Protein AF-A0A9E3P140-F1 (afdb_monomer)

Secondary structure (DSSP, 8-state):
-PPPPPPPPPTT-EETTTEEEEEEEEEETTEEEEEEE-TTS-EEEEEE----TT--HHHHHHHHHHHHHHHHHHH---TTSPPP-EEEE-TTT--EEEEEE---S--HHHHHHHHSS--HHHHHHHHHHHHHHHHHHHHHHHHHTT----------------

Mean predicted aligned error: 10.61 Å

Solvent-accessible surface area (backbone atoms only — not comparable to full-atom values): 9825 Å² total; per-residue (Å²): 132,85,76,80,76,75,87,78,78,62,67,67,45,61,49,62,84,48,29,37,29,44,59,76,76,48,73,58,98,72,29,39,30,25,34,25,32,39,87,85,72,46,72,28,28,35,41,34,40,86,48,58,83,88,57,57,73,71,47,55,54,50,46,57,51,49,54,52,47,49,60,54,36,70,73,45,84,50,98,56,45,81,52,58,75,50,70,52,56,22,82,91,53,66,24,43,37,39,31,29,72,53,80,83,85,79,54,72,67,58,47,40,71,74,62,69,68,71,58,66,88,59,42,52,60,54,51,52,41,48,50,53,25,52,50,53,53,50,55,50,54,60,53,50,76,76,61,84,72,92,83,80,89,80,79,82,79,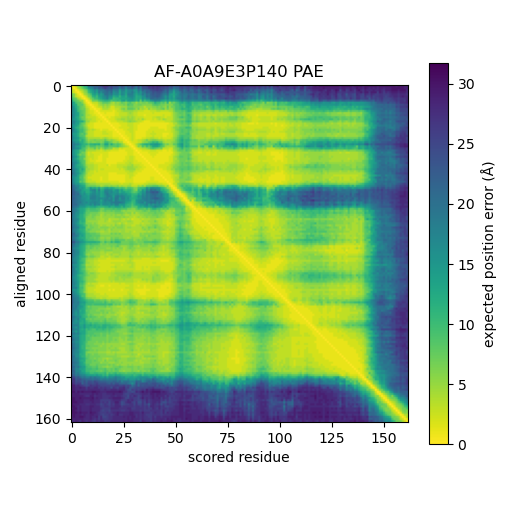86,82,78,89,134

Radius of gyration: 18.36 Å; Cα contacts (8 Å, |Δi|>4): 189; chains: 1; bounding box: 60×42×49 Å

Nearest PDB structures (foldseek):
  7ajs-assembly2_B  TM=7.269E-01  e=1.887E-05  Homo sapiens
  4y12-assembly1_A  TM=6.843E-01  e=2.541E-05  Mycobacterium tuberculosis H37Rv
  5u6c-assembly1_A  TM=7.087E-01  e=3.037E-05  Homo sapiens
  2pzi-assembly2_B  TM=6.888E-01  e=6.200E-05  Mycobacterium tuberculosis
  7q52-assembly1_AAA  TM=6.592E-01  e=4.606E-05  Mycobacterium tuberculosis H37Rv

Sequence (162 aa):
MARPSPPSIPPGTVLGGRYVLGAKLGAGGMGAVFEATNEQGQLVAVKTLLVGPGAPAAAAETRARFDREIDTCARLRHKNLLTLLDHGVDEATGAPYLVMPRMRGEDLAQLLARVKVLEPSVAVPLVLQACRGVAAGHAAASSIATSSPRTSFWKKKTGSSW

Structure (mmCIF, N/CA/C/O backbone):
data_AF-A0A9E3P140-F1
#
_entry.id   AF-A0A9E3P140-F1
#
loop_
_atom_site.group_PDB
_atom_site.id
_atom_site.type_symbol
_atom_site.label_atom_id
_atom_site.label_alt_id
_atom_site.label_comp_id
_atom_site.label_asym_id
_atom_site.label_entity_id
_atom_site.label_seq_id
_atom_site.pdbx_PDB_ins_code
_atom_site.Cartn_x
_atom_site.Cartn_y
_atom_site.Cartn_z
_atom_site.occupancy
_atom_site.B_iso_or_equiv
_atom_site.auth_seq_id
_atom_site.auth_comp_id
_atom_site.auth_asym_id
_atom_site.auth_atom_id
_atom_site.pdbx_PDB_model_num
ATOM 1 N N . MET A 1 1 ? 22.918 -9.702 16.136 1.00 42.59 1 MET A N 1
ATOM 2 C CA . MET A 1 1 ? 21.709 -9.210 16.836 1.00 42.59 1 MET A CA 1
ATOM 3 C C . MET A 1 1 ? 20.497 -9.489 15.959 1.00 42.59 1 MET A C 1
ATOM 5 O O . MET A 1 1 ? 20.513 -9.086 14.802 1.00 42.59 1 MET A O 1
ATOM 9 N N . ALA A 1 2 ? 19.501 -10.229 16.453 1.00 37.53 2 ALA A N 1
ATOM 10 C CA . ALA A 1 2 ? 18.273 -10.493 15.705 1.00 37.53 2 ALA A CA 1
ATOM 11 C C . ALA A 1 2 ? 17.474 -9.190 15.559 1.00 37.53 2 ALA A C 1
ATOM 13 O O . ALA A 1 2 ? 17.249 -8.487 16.544 1.00 37.53 2 ALA A O 1
ATOM 14 N N . ARG A 1 3 ? 17.079 -8.843 14.329 1.00 33.03 3 ARG A N 1
ATOM 15 C CA . ARG A 1 3 ? 16.199 -7.695 14.085 1.00 33.03 3 ARG A CA 1
ATOM 16 C C . ARG A 1 3 ? 14.854 -8.013 14.754 1.00 33.03 3 ARG A C 1
ATOM 18 O O . ARG A 1 3 ? 14.332 -9.091 14.466 1.00 33.03 3 ARG A O 1
ATOM 25 N N 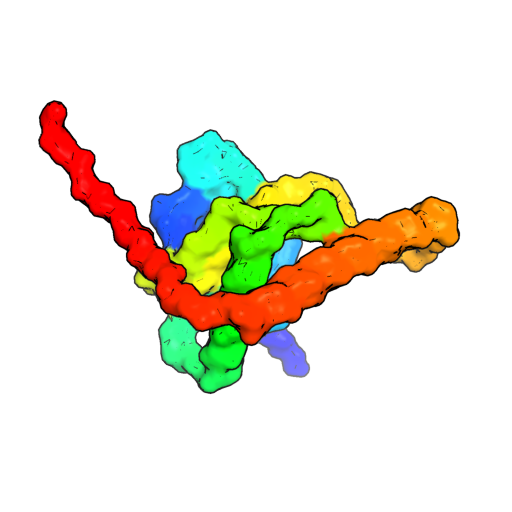. PRO A 1 4 ? 14.302 -7.151 15.628 1.00 37.78 4 PRO A N 1
ATOM 26 C CA . PRO A 1 4 ? 13.003 -7.416 16.232 1.00 37.78 4 PRO A CA 1
ATOM 27 C C . PRO A 1 4 ? 11.986 -7.677 15.119 1.00 37.78 4 PRO A C 1
ATOM 29 O O . PRO A 1 4 ? 11.928 -6.943 14.125 1.00 37.78 4 PRO A O 1
ATOM 32 N N . SER A 1 5 ? 11.239 -8.772 15.248 1.00 41.25 5 SER A N 1
ATOM 33 C CA . SER A 1 5 ? 10.119 -9.071 14.367 1.00 41.25 5 SER A CA 1
ATOM 34 C C . SER A 1 5 ? 9.136 -7.906 14.479 1.00 41.25 5 SER A C 1
ATOM 36 O O . SER A 1 5 ? 8.747 -7.550 15.593 1.00 41.25 5 SER A O 1
ATOM 38 N N . PRO A 1 6 ? 8.759 -7.257 13.363 1.00 49.03 6 PRO A N 1
ATOM 39 C CA . PRO A 1 6 ? 7.776 -6.192 13.432 1.00 49.03 6 PRO A CA 1
ATOM 40 C C . PRO A 1 6 ? 6.482 -6.767 14.022 1.00 49.03 6 PRO A C 1
ATOM 42 O O . PRO A 1 6 ? 6.152 -7.915 13.702 1.00 49.03 6 PRO A O 1
ATOM 45 N N . PRO A 1 7 ? 5.760 -6.002 14.856 1.00 53.78 7 PRO A N 1
ATOM 46 C CA . PRO A 1 7 ? 4.546 -6.485 15.493 1.00 53.78 7 PRO A CA 1
ATOM 47 C C . PRO A 1 7 ? 3.586 -7.081 14.457 1.00 53.78 7 PRO A C 1
ATOM 49 O O . PRO A 1 7 ? 3.341 -6.497 13.397 1.00 53.78 7 PRO A O 1
ATOM 52 N N . SER A 1 8 ? 3.095 -8.287 14.737 1.00 63.22 8 SER A N 1
ATOM 53 C CA . SER A 1 8 ? 2.116 -8.976 13.902 1.00 63.22 8 SER A CA 1
ATOM 54 C C . SER A 1 8 ? 0.717 -8.643 14.397 1.00 63.22 8 SER A C 1
ATOM 56 O O . SER A 1 8 ? 0.383 -8.961 15.538 1.00 63.22 8 SER A O 1
ATOM 58 N N . ILE A 1 9 ? -0.104 -8.034 13.545 1.00 71.94 9 ILE A N 1
ATOM 59 C CA . ILE A 1 9 ? -1.538 -7.920 13.812 1.00 71.94 9 ILE A CA 1
ATOM 60 C C . ILE A 1 9 ? -2.165 -9.292 13.509 1.00 71.94 9 ILE A C 1
ATOM 62 O O . ILE A 1 9 ? -1.902 -9.825 12.424 1.00 71.94 9 ILE A O 1
ATOM 66 N N . PRO A 1 10 ? -2.925 -9.898 14.439 1.00 77.94 10 PRO A N 1
ATOM 67 C CA . PRO A 1 10 ? -3.573 -11.180 14.197 1.00 77.94 10 PRO A CA 1
ATOM 68 C C . PRO A 1 10 ? -4.542 -11.122 13.002 1.00 77.94 10 PRO A C 1
ATOM 70 O O . PRO A 1 10 ? -5.282 -10.146 12.857 1.00 77.94 10 PRO A O 1
ATOM 73 N N . PRO A 1 11 ? -4.599 -12.166 12.156 1.00 80.19 11 PRO A N 1
ATOM 74 C CA . PRO A 1 11 ? -5.688 -12.310 11.196 1.00 80.19 11 PRO A CA 1
ATOM 75 C C . PRO A 1 11 ? -7.047 -12.294 11.909 1.00 80.19 11 PRO A C 1
ATOM 77 O O . PRO A 1 11 ? -7.189 -12.837 13.004 1.00 80.19 11 PRO A O 1
ATOM 80 N N . GLY A 1 12 ? -8.045 -11.672 11.289 1.00 83.94 12 GLY A N 1
ATOM 81 C CA . GLY A 1 12 ? -9.378 -11.474 11.858 1.00 83.94 12 GLY A CA 1
ATOM 82 C C . GLY A 1 12 ? -9.530 -10.196 12.690 1.00 83.94 12 GLY A C 1
ATOM 83 O O . GLY A 1 12 ? -10.653 -9.855 13.053 1.00 83.94 12 GLY A O 1
ATOM 84 N N . THR A 1 13 ? -8.449 -9.452 12.968 1.00 88.56 13 THR A N 1
ATOM 85 C CA . THR A 1 13 ? -8.557 -8.128 13.598 1.00 88.56 13 THR A CA 1
ATOM 86 C C . THR A 1 13 ? -9.391 -7.189 12.730 1.00 88.56 13 THR A C 1
ATOM 88 O O . THR A 1 13 ? -9.129 -7.036 11.537 1.00 88.56 13 THR A O 1
ATOM 91 N N . VAL A 1 14 ? -10.378 -6.533 13.339 1.00 91.00 14 VAL A N 1
ATOM 92 C CA . VAL A 1 14 ? -11.204 -5.522 12.674 1.00 91.00 14 VAL A CA 1
ATOM 93 C C . VAL A 1 14 ? -10.561 -4.156 12.871 1.00 91.00 14 VAL A C 1
ATOM 95 O O . VAL A 1 14 ? -10.561 -3.620 13.975 1.00 91.00 14 VAL A O 1
ATOM 98 N N . LEU A 1 15 ? -10.016 -3.591 11.800 1.00 90.50 15 LEU A N 1
ATOM 99 C CA . LEU A 1 15 ? -9.381 -2.281 11.813 1.00 90.50 15 LEU A CA 1
ATOM 100 C C . LEU A 1 15 ? -10.408 -1.179 11.551 1.00 90.50 15 LEU A C 1
ATOM 102 O O . LEU A 1 15 ? -11.164 -1.240 10.572 1.00 90.50 15 LEU A O 1
ATOM 106 N N . GLY A 1 16 ? -10.430 -0.163 12.420 1.00 87.94 16 GLY A N 1
ATOM 107 C CA . GLY A 1 16 ? -11.322 0.991 12.281 1.00 87.94 16 GLY A CA 1
ATOM 108 C C . GLY A 1 16 ? -12.805 0.617 12.192 1.00 87.94 16 GLY A C 1
ATOM 109 O O . GLY A 1 16 ? -13.559 1.300 11.500 1.00 87.94 16 GLY A O 1
ATOM 110 N N . GLY A 1 17 ? -13.189 -0.512 12.799 1.00 90.25 17 GLY A N 1
ATOM 111 C CA . GLY A 1 17 ? -14.555 -1.045 12.813 1.00 90.25 17 GLY A CA 1
ATOM 112 C C . GLY A 1 17 ? -15.094 -1.561 11.473 1.00 90.25 17 GLY A C 1
ATOM 113 O O . GLY A 1 17 ? -16.238 -1.996 11.436 1.00 90.25 17 GLY A O 1
ATOM 114 N N . ARG A 1 18 ? -14.314 -1.512 10.381 1.00 93.75 18 ARG A N 1
ATOM 115 C CA . ARG A 1 18 ? -14.829 -1.711 9.008 1.00 93.75 18 ARG A CA 1
ATOM 116 C C . ARG A 1 18 ? -14.032 -2.690 8.148 1.00 93.75 18 ARG A C 1
ATOM 118 O O . ARG A 1 18 ? -14.545 -3.172 7.142 1.00 93.75 18 ARG A O 1
ATOM 125 N N . TYR A 1 19 ? -12.779 -2.968 8.508 1.00 95.56 19 TYR A N 1
ATOM 126 C CA . TYR A 1 19 ? -11.873 -3.762 7.675 1.00 95.56 19 TYR A CA 1
ATOM 127 C C . TYR A 1 19 ? -11.364 -4.980 8.431 1.00 95.56 19 TYR A C 1
ATOM 129 O O . TYR A 1 19 ? -10.576 -4.849 9.364 1.00 95.56 19 TYR A O 1
ATOM 137 N N . VAL A 1 20 ? -11.780 -6.173 8.015 1.00 95.62 20 VAL A N 1
ATOM 138 C CA . VAL A 1 20 ? -11.292 -7.424 8.607 1.00 95.62 20 VAL A CA 1
ATOM 139 C C . VAL A 1 20 ? -9.936 -7.750 7.995 1.00 95.62 20 VAL A C 1
ATOM 141 O O . VAL A 1 20 ? -9.857 -8.077 6.810 1.00 95.62 20 VAL A O 1
ATOM 144 N N . LEU A 1 21 ? -8.868 -7.638 8.782 1.00 93.75 21 LEU A N 1
ATOM 145 C CA . LEU A 1 21 ? -7.506 -7.907 8.333 1.00 93.75 21 LEU A CA 1
ATOM 146 C C . LEU A 1 21 ? -7.282 -9.406 8.116 1.00 93.75 21 LEU A C 1
ATOM 148 O O . LEU A 1 21 ? -7.664 -10.241 8.932 1.00 93.75 21 LEU A O 1
ATOM 152 N N . GLY A 1 22 ? -6.633 -9.739 7.009 1.00 92.81 22 GLY A N 1
ATOM 153 C CA . GLY A 1 22 ? -6.219 -11.082 6.631 1.00 92.81 22 GLY A CA 1
ATOM 154 C C . GLY A 1 22 ? -4.700 -11.229 6.660 1.00 92.81 22 GLY A C 1
ATOM 155 O O . GLY A 1 22 ? -4.023 -10.813 7.602 1.00 92.81 22 GLY A O 1
ATOM 156 N N . ALA A 1 23 ? -4.151 -11.849 5.617 1.00 90.19 23 ALA A N 1
ATOM 157 C CA . ALA A 1 23 ? -2.722 -12.105 5.521 1.00 90.19 23 ALA A CA 1
ATOM 158 C C . ALA A 1 23 ? -1.906 -10.813 5.352 1.00 90.19 23 ALA A C 1
ATOM 160 O O . ALA A 1 23 ? -2.302 -9.868 4.666 1.00 90.19 23 ALA A O 1
ATOM 161 N N . LYS A 1 24 ? -0.703 -10.799 5.927 1.00 90.31 24 LYS A N 1
ATOM 162 C CA . LYS A 1 24 ? 0.279 -9.743 5.680 1.00 90.31 24 LYS A CA 1
ATOM 163 C C . LYS A 1 24 ? 0.820 -9.864 4.254 1.00 90.31 24 LYS A C 1
ATOM 165 O O . LYS A 1 24 ? 1.362 -10.902 3.889 1.00 90.31 24 LYS A O 1
ATOM 170 N N . LEU A 1 25 ? 0.722 -8.786 3.481 1.00 86.31 25 LEU A N 1
ATOM 171 C CA . LEU A 1 25 ? 1.236 -8.698 2.110 1.00 86.31 25 LEU A CA 1
ATOM 172 C C . LEU A 1 25 ? 2.686 -8.212 2.072 1.00 86.31 25 LEU A C 1
ATOM 174 O O . LEU A 1 25 ? 3.454 -8.616 1.207 1.00 86.31 25 LEU A O 1
ATOM 178 N N . GLY A 1 26 ? 3.075 -7.349 3.013 1.00 83.44 26 GLY A N 1
ATOM 179 C CA . GLY A 1 26 ? 4.426 -6.799 3.055 1.00 83.44 26 GLY A CA 1
ATOM 180 C C . GLY A 1 26 ? 4.696 -5.936 4.283 1.00 83.44 26 GLY A C 1
ATOM 181 O O . GLY A 1 26 ? 3.807 -5.646 5.084 1.00 83.44 26 GLY A O 1
ATOM 182 N N . ALA A 1 27 ? 5.950 -5.526 4.453 1.00 82.06 27 ALA A N 1
ATOM 183 C CA . ALA A 1 27 ? 6.348 -4.521 5.435 1.00 82.06 27 ALA A CA 1
ATOM 184 C C . ALA A 1 27 ? 7.525 -3.692 4.926 1.00 82.06 27 ALA A C 1
ATOM 186 O O . ALA A 1 27 ? 8.389 -4.197 4.214 1.00 82.06 27 ALA A O 1
ATOM 187 N N . GLY A 1 28 ? 7.562 -2.429 5.339 1.00 70.56 28 GLY A N 1
ATOM 188 C CA . GLY A 1 28 ? 8.635 -1.485 5.053 1.00 70.56 28 GLY A CA 1
ATOM 189 C C . GLY A 1 28 ? 8.892 -0.568 6.246 1.00 70.56 28 GLY A C 1
ATOM 190 O O . GLY A 1 28 ? 8.300 -0.736 7.309 1.00 70.56 28 GLY A O 1
ATOM 191 N N . GLY A 1 29 ? 9.769 0.423 6.068 1.00 64.75 29 GLY A N 1
ATOM 192 C CA . GLY A 1 29 ? 10.229 1.285 7.166 1.00 64.75 29 GLY A CA 1
ATOM 193 C C . GLY A 1 29 ? 9.125 2.063 7.893 1.00 64.75 29 GLY A C 1
ATOM 194 O O . GLY A 1 29 ? 9.257 2.309 9.083 1.00 64.75 29 GLY A O 1
ATOM 195 N N . MET A 1 30 ? 8.029 2.414 7.211 1.00 72.06 30 MET A N 1
ATOM 196 C CA . MET A 1 30 ? 6.917 3.149 7.828 1.00 72.06 30 MET A CA 1
ATOM 197 C C . MET A 1 30 ? 5.830 2.230 8.405 1.00 72.06 30 MET A C 1
ATOM 199 O O . MET A 1 30 ? 5.063 2.669 9.243 1.00 72.06 30 MET A O 1
ATOM 203 N N . GLY A 1 31 ? 5.737 0.955 8.021 1.00 80.00 31 GLY A N 1
ATOM 204 C CA . GLY A 1 31 ? 4.627 0.122 8.488 1.00 80.00 31 GLY A CA 1
ATOM 205 C C . GLY A 1 31 ? 4.469 -1.194 7.745 1.00 80.00 31 GLY A C 1
ATOM 206 O O . GLY A 1 31 ? 5.375 -1.653 7.046 1.00 80.00 31 GLY A O 1
ATOM 207 N N . ALA A 1 32 ? 3.298 -1.805 7.893 1.00 86.62 32 ALA A N 1
ATOM 208 C CA . ALA A 1 32 ? 2.961 -3.075 7.264 1.00 86.62 32 ALA A CA 1
ATOM 209 C C . ALA A 1 32 ? 1.710 -2.947 6.395 1.00 86.62 32 ALA A C 1
ATOM 211 O O . ALA A 1 32 ? 0.823 -2.147 6.685 1.00 86.62 32 ALA A O 1
ATOM 212 N N . VAL A 1 33 ? 1.669 -3.735 5.322 1.00 90.31 33 VAL A N 1
ATOM 213 C CA . VAL A 1 33 ? 0.522 -3.839 4.421 1.00 90.31 33 VAL A CA 1
ATOM 214 C C . VAL A 1 33 ? -0.120 -5.201 4.618 1.00 90.31 33 VAL A C 1
ATOM 216 O O . VAL A 1 33 ? 0.564 -6.225 4.565 1.00 90.31 33 VAL A O 1
ATOM 219 N N . PHE A 1 34 ? -1.427 -5.205 4.820 1.00 92.25 34 PHE A N 1
ATOM 220 C CA . PHE A 1 34 ? -2.247 -6.393 4.998 1.00 92.25 34 PHE A CA 1
ATOM 221 C C . PHE A 1 34 ? -3.298 -6.454 3.900 1.00 92.25 34 PHE A C 1
ATOM 223 O O . PHE A 1 34 ? -3.769 -5.427 3.412 1.00 92.25 34 PHE A O 1
ATOM 230 N N . GLU A 1 35 ? -3.667 -7.662 3.510 1.00 94.44 35 GLU A N 1
ATOM 231 C CA . GLU A 1 35 ? -4.932 -7.888 2.835 1.00 94.44 35 GLU A CA 1
ATOM 232 C C . GLU A 1 35 ? -6.049 -7.674 3.850 1.00 94.44 35 GLU A C 1
ATOM 234 O O . GLU A 1 35 ? -5.882 -7.986 5.029 1.00 94.44 35 GLU A O 1
ATOM 239 N N . ALA A 1 36 ? -7.176 -7.131 3.416 1.00 95.94 36 ALA A N 1
ATOM 240 C CA . ALA A 1 36 ? -8.347 -6.995 4.259 1.00 95.94 36 ALA A CA 1
ATOM 241 C C . ALA A 1 36 ? -9.622 -7.157 3.441 1.00 95.94 36 ALA A C 1
ATOM 243 O O . ALA A 1 36 ? -9.618 -6.989 2.222 1.00 95.94 36 ALA A O 1
ATOM 244 N N . THR A 1 37 ? -10.716 -7.446 4.133 1.00 96.88 37 THR A N 1
ATOM 245 C CA . THR A 1 37 ? -12.059 -7.482 3.554 1.00 96.88 37 THR A CA 1
ATOM 246 C C . THR A 1 37 ? -12.854 -6.295 4.084 1.00 96.88 37 THR A C 1
ATOM 248 O O . THR A 1 37 ? -12.891 -6.082 5.297 1.00 96.88 37 THR A O 1
ATOM 251 N N . ASN A 1 38 ? -13.441 -5.497 3.189 1.00 96.19 38 ASN A N 1
ATOM 252 C CA . ASN A 1 38 ? -14.336 -4.400 3.572 1.00 96.19 38 ASN A CA 1
ATOM 253 C C . ASN A 1 38 ? -15.752 -4.913 3.904 1.00 96.19 38 ASN A C 1
ATOM 255 O O . ASN A 1 38 ? -16.063 -6.089 3.716 1.00 96.19 38 ASN A O 1
ATOM 259 N N . GLU A 1 39 ? -16.630 -4.019 4.356 1.00 94.56 39 GLU A N 1
ATOM 260 C CA . GLU A 1 39 ? -18.019 -4.338 4.728 1.00 94.56 39 GLU A CA 1
ATOM 261 C C . GLU A 1 39 ? -18.843 -4.932 3.570 1.00 94.56 39 GLU A C 1
ATOM 263 O O . GLU A 1 39 ? -19.825 -5.634 3.794 1.00 94.56 39 GLU A O 1
ATOM 268 N N . GLN A 1 40 ? -18.437 -4.680 2.323 1.00 95.44 40 GLN A N 1
ATOM 269 C CA . GLN A 1 40 ? -19.067 -5.206 1.111 1.00 95.44 40 GLN A CA 1
ATOM 270 C C . GLN A 1 40 ? -18.501 -6.574 0.681 1.00 95.44 40 GLN A C 1
ATOM 272 O O . GLN A 1 40 ? -18.877 -7.084 -0.374 1.00 95.44 40 GLN A O 1
ATOM 277 N N . GLY A 1 41 ? -17.579 -7.165 1.447 1.00 94.69 41 GLY A N 1
ATOM 278 C CA . GLY A 1 41 ? -16.958 -8.453 1.121 1.00 94.69 41 GLY A CA 1
ATOM 279 C C . GLY A 1 41 ? -15.856 -8.379 0.055 1.00 94.69 41 GLY A C 1
ATOM 280 O O . GLY A 1 41 ? -15.449 -9.405 -0.485 1.00 94.69 41 GLY A O 1
ATOM 281 N N . GLN A 1 42 ? -15.367 -7.184 -0.282 1.00 95.75 42 GLN A N 1
ATOM 282 C CA . GLN A 1 42 ? -14.336 -6.987 -1.300 1.00 95.75 42 GLN A CA 1
ATOM 283 C C . GLN A 1 42 ? -12.936 -6.971 -0.682 1.00 95.75 42 GLN A C 1
ATOM 285 O O . GLN A 1 42 ? -12.711 -6.371 0.372 1.00 95.75 42 GLN A O 1
ATOM 290 N N . LEU A 1 43 ? -11.975 -7.575 -1.389 1.00 96.25 43 LEU A N 1
ATOM 291 C CA . LEU A 1 43 ? -10.568 -7.542 -0.998 1.00 96.25 43 LEU A CA 1
ATOM 292 C C . LEU A 1 43 ? -9.948 -6.171 -1.275 1.00 96.25 43 LEU A C 1
ATOM 294 O O . LEU A 1 43 ? -9.948 -5.676 -2.406 1.00 96.25 43 LEU A O 1
ATOM 298 N N . VAL A 1 44 ? -9.342 -5.606 -0.241 1.00 96.81 44 VAL A N 1
ATOM 299 C CA . VAL A 1 44 ? -8.568 -4.365 -0.269 1.00 96.81 44 VAL A CA 1
ATOM 300 C C . VAL A 1 44 ? -7.188 -4.603 0.343 1.00 96.81 44 VAL A C 1
ATOM 302 O O . VAL A 1 44 ? -6.945 -5.614 1.001 1.00 96.81 44 VAL A O 1
ATOM 305 N N . ALA A 1 45 ? -6.255 -3.688 0.101 1.00 95.12 45 ALA A N 1
ATOM 306 C CA . ALA A 1 45 ? -4.983 -3.658 0.807 1.00 95.12 45 ALA A CA 1
ATOM 307 C C . ALA A 1 45 ? -4.991 -2.499 1.807 1.00 95.12 45 ALA A C 1
ATOM 309 O O . ALA A 1 45 ? -5.432 -1.395 1.491 1.00 95.12 45 ALA A O 1
ATOM 310 N N . VAL A 1 46 ? -4.497 -2.748 3.014 1.00 93.81 46 VAL A N 1
ATOM 311 C CA . VAL A 1 46 ? -4.484 -1.783 4.113 1.00 93.81 46 VAL A CA 1
ATOM 312 C C . VAL A 1 46 ? -3.061 -1.616 4.606 1.00 93.81 46 VAL A C 1
ATOM 314 O O . VAL A 1 46 ? -2.446 -2.579 5.060 1.00 93.81 46 VAL A O 1
ATOM 317 N N . LYS A 1 47 ? -2.527 -0.396 4.526 1.00 91.06 47 LYS A N 1
ATOM 318 C CA . LYS A 1 47 ? -1.235 -0.045 5.125 1.00 91.06 47 LYS A CA 1
ATOM 319 C C . LYS A 1 47 ? -1.494 0.614 6.471 1.00 91.06 47 LYS A C 1
ATOM 321 O O . LYS A 1 47 ? -2.217 1.602 6.541 1.00 91.06 47 LYS A O 1
ATOM 326 N N . THR A 1 48 ? -0.894 0.073 7.521 1.00 87.50 48 THR A N 1
ATOM 327 C CA . THR A 1 48 ? -0.994 0.575 8.897 1.00 87.50 48 THR A CA 1
ATOM 328 C C . THR A 1 48 ? 0.393 0.995 9.368 1.00 87.50 48 THR A C 1
ATOM 330 O O . THR A 1 48 ? 1.389 0.318 9.078 1.00 87.50 48 THR A O 1
ATOM 333 N N . LEU A 1 49 ? 0.465 2.111 10.097 1.00 80.06 49 LEU A N 1
ATOM 334 C CA . LEU A 1 49 ? 1.652 2.404 10.894 1.00 80.06 49 LEU A CA 1
ATOM 335 C C . LEU A 1 49 ? 1.583 1.577 12.174 1.00 80.06 49 LEU A C 1
ATOM 337 O O . LEU A 1 49 ? 0.613 1.654 12.925 1.00 80.06 49 LEU A O 1
ATOM 341 N N . LEU A 1 50 ? 2.640 0.825 12.456 1.00 68.19 50 LEU A N 1
ATOM 342 C CA . LEU A 1 50 ? 2.786 0.110 13.720 1.00 68.19 50 LEU A CA 1
ATOM 343 C C . LEU A 1 50 ? 3.326 1.075 14.783 1.00 68.19 50 LEU A C 1
ATOM 345 O O . LEU A 1 50 ? 4.461 0.953 15.236 1.00 68.19 50 LEU A O 1
ATOM 349 N N . VAL A 1 51 ? 2.530 2.085 15.122 1.00 59.84 51 VAL A N 1
ATOM 350 C CA . VAL A 1 51 ? 2.846 3.067 16.160 1.00 59.84 51 VAL A CA 1
ATOM 351 C C . VAL A 1 51 ? 1.848 2.858 17.291 1.00 59.84 51 VAL A C 1
ATOM 353 O O . VAL A 1 51 ? 0.677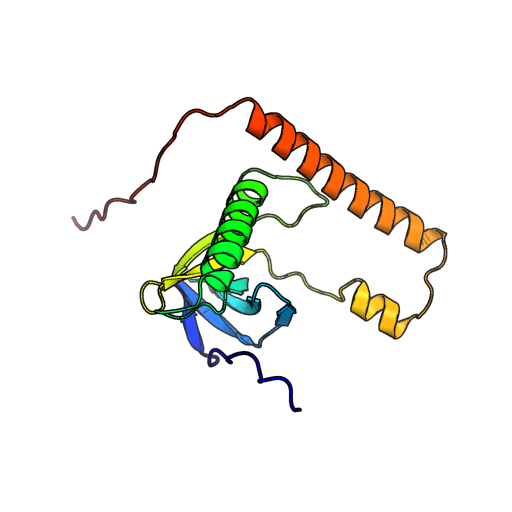 3.188 17.145 1.00 59.84 51 VAL A O 1
ATOM 356 N N . GLY A 1 52 ? 2.304 2.250 18.387 1.00 51.62 52 GLY A N 1
ATOM 357 C CA . GLY A 1 52 ? 1.497 2.080 19.595 1.00 51.62 52 GLY A CA 1
ATOM 358 C C . GLY A 1 52 ? 1.459 3.348 20.464 1.00 51.62 52 GLY A C 1
ATOM 359 O O . GLY A 1 52 ? 2.245 4.276 20.242 1.00 51.62 52 GLY A O 1
ATOM 360 N N . PRO A 1 53 ? 0.586 3.391 21.485 1.00 44.22 53 PRO A N 1
ATOM 361 C CA . PRO A 1 53 ? 0.583 4.462 22.479 1.00 44.22 53 PRO A CA 1
ATOM 362 C C . PRO A 1 53 ? 1.952 4.573 23.178 1.00 44.22 53 PRO A C 1
ATOM 364 O O . PRO A 1 53 ? 2.542 3.560 23.545 1.00 44.22 53 PRO A O 1
ATOM 367 N N . GLY A 1 54 ? 2.464 5.796 23.369 1.00 51.00 54 GLY A N 1
ATOM 368 C CA . GLY A 1 54 ? 3.755 6.042 24.039 1.00 51.00 54 GLY A CA 1
ATOM 369 C C . GLY A 1 54 ? 4.995 5.903 23.147 1.00 51.00 54 GLY A C 1
ATOM 370 O O . GLY A 1 54 ? 6.116 5.841 23.652 1.00 51.00 54 GLY A O 1
ATOM 371 N N . ALA A 1 55 ? 4.818 5.839 21.826 1.00 57.12 55 ALA A N 1
ATOM 372 C CA . ALA A 1 55 ? 5.938 5.688 20.910 1.00 57.12 55 ALA A CA 1
ATOM 373 C C . ALA A 1 55 ? 6.896 6.910 20.932 1.00 57.12 55 ALA A C 1
ATOM 375 O O . ALA A 1 55 ? 6.440 8.046 21.085 1.00 57.12 55 ALA A O 1
ATOM 376 N N . PRO A 1 56 ? 8.220 6.704 20.756 1.00 58.22 56 PRO A N 1
ATOM 377 C CA . PRO A 1 56 ? 9.232 7.767 20.808 1.00 58.22 56 PRO A CA 1
ATOM 378 C C . PRO A 1 56 ? 8.997 8.894 19.792 1.00 58.22 56 PRO A C 1
ATOM 380 O O . PRO A 1 56 ? 8.281 8.710 18.813 1.00 58.22 56 PRO A O 1
ATOM 383 N N . ALA A 1 57 ? 9.698 10.026 19.925 1.00 57.84 57 ALA A N 1
ATOM 384 C CA . ALA A 1 57 ? 9.623 11.148 18.972 1.00 57.84 57 ALA A CA 1
ATOM 385 C C . ALA A 1 57 ? 9.820 10.738 17.491 1.00 57.84 57 ALA A C 1
ATOM 387 O O . ALA A 1 57 ? 9.185 11.298 16.599 1.00 57.84 57 ALA A O 1
ATOM 388 N N . ALA A 1 58 ? 10.620 9.698 17.222 1.00 58.19 58 ALA A N 1
ATOM 389 C CA . ALA A 1 58 ? 10.784 9.112 15.886 1.00 58.19 58 ALA A CA 1
ATOM 390 C C . ALA A 1 58 ? 9.464 8.579 15.278 1.00 58.19 58 ALA A C 1
ATOM 392 O O . ALA A 1 58 ? 9.270 8.586 14.059 1.00 58.19 58 ALA A O 1
ATOM 393 N N . ALA A 1 59 ? 8.520 8.152 16.117 1.00 68.31 59 ALA A N 1
ATOM 394 C CA . ALA A 1 59 ? 7.191 7.734 15.698 1.00 68.31 59 ALA A CA 1
ATOM 395 C C . ALA A 1 59 ? 6.283 8.919 15.344 1.00 68.31 59 ALA A C 1
ATOM 397 O O . ALA A 1 59 ? 5.455 8.788 14.445 1.00 68.31 59 ALA A O 1
ATOM 398 N N . ALA A 1 60 ? 6.474 10.086 15.970 1.00 72.12 60 ALA A N 1
ATOM 399 C CA . ALA A 1 60 ? 5.761 11.309 15.602 1.00 72.12 60 ALA A CA 1
ATOM 400 C C . ALA A 1 60 ? 6.193 11.819 14.217 1.00 72.12 60 ALA A C 1
ATOM 402 O O . ALA A 1 60 ? 5.347 12.191 13.406 1.00 72.12 60 ALA A O 1
ATOM 403 N N . GLU A 1 61 ? 7.490 11.765 13.893 1.00 77.00 61 GLU A N 1
ATOM 404 C CA . GLU A 1 61 ? 7.962 12.099 12.542 1.00 77.00 61 GLU A CA 1
ATOM 405 C C . GLU A 1 61 ? 7.428 11.105 11.499 1.00 77.00 61 GLU A C 1
ATOM 407 O O . GLU A 1 61 ? 6.947 11.506 10.438 1.00 77.00 61 GLU A O 1
ATOM 412 N N . THR A 1 62 ? 7.461 9.807 11.816 1.00 75.56 62 THR A N 1
ATOM 413 C CA . THR A 1 62 ? 6.910 8.755 10.947 1.00 75.56 62 THR A CA 1
ATOM 414 C C . THR A 1 62 ? 5.414 8.962 10.708 1.00 75.56 62 THR A C 1
ATOM 416 O O . THR A 1 62 ? 4.955 8.877 9.569 1.00 75.56 62 THR A O 1
ATOM 419 N N . ARG A 1 63 ? 4.665 9.316 11.759 1.00 78.56 63 ARG A N 1
ATOM 420 C CA . ARG A 1 63 ? 3.251 9.682 11.672 1.00 78.56 63 ARG A CA 1
ATOM 421 C C . ARG A 1 63 ? 3.038 10.886 10.758 1.00 78.56 63 ARG A C 1
ATOM 423 O O . ARG A 1 63 ? 2.265 10.793 9.816 1.00 78.56 63 ARG A O 1
ATOM 430 N N . ALA A 1 64 ? 3.797 11.961 10.954 1.00 81.50 64 ALA A N 1
ATOM 431 C CA . ALA A 1 64 ? 3.692 13.164 10.133 1.00 81.50 64 ALA A CA 1
ATOM 432 C C . ALA A 1 64 ? 4.054 12.928 8.655 1.00 81.50 64 ALA A C 1
ATOM 434 O O . ALA A 1 64 ? 3.556 13.635 7.778 1.00 81.50 64 ALA A O 1
ATOM 435 N N . ARG A 1 65 ? 4.949 11.977 8.351 1.00 79.62 65 ARG A N 1
ATOM 436 C CA . ARG A 1 65 ? 5.241 11.559 6.968 1.00 79.62 65 ARG A CA 1
ATOM 437 C C . ARG A 1 65 ? 4.082 10.765 6.368 1.00 79.62 65 ARG A C 1
ATOM 439 O O . ARG A 1 65 ? 3.745 10.991 5.212 1.00 79.62 65 ARG A O 1
ATOM 446 N N . PHE A 1 66 ? 3.461 9.886 7.147 1.00 82.25 66 PHE A N 1
ATOM 447 C CA . PHE A 1 66 ? 2.311 9.100 6.705 1.00 82.25 66 PHE A CA 1
ATOM 448 C C . PHE A 1 66 ? 1.061 9.949 6.478 1.00 82.25 66 PHE A C 1
ATOM 450 O O . PHE A 1 66 ? 0.390 9.779 5.468 1.00 82.25 66 PHE A O 1
ATOM 457 N N . ASP A 1 67 ? 0.778 10.900 7.367 1.00 82.81 67 ASP A N 1
ATOM 458 C CA . ASP A 1 67 ? -0.352 11.817 7.199 1.00 82.81 67 ASP A CA 1
ATOM 459 C C . ASP A 1 67 ? -0.158 12.667 5.923 1.00 82.81 67 ASP A C 1
ATOM 461 O O . ASP A 1 67 ? -1.069 12.787 5.108 1.00 82.81 67 ASP A O 1
ATOM 465 N N . ARG A 1 68 ? 1.074 13.132 5.651 1.00 81.44 68 ARG A N 1
ATOM 466 C CA . ARG A 1 68 ? 1.427 13.784 4.372 1.00 81.44 68 ARG A CA 1
ATOM 467 C C . ARG A 1 68 ? 1.248 12.871 3.154 1.00 81.44 68 ARG A C 1
ATOM 469 O O . ARG A 1 68 ? 0.838 13.348 2.094 1.00 81.44 68 ARG A O 1
ATOM 476 N N . GLU A 1 69 ? 1.579 11.585 3.279 1.00 78.50 69 GLU A N 1
ATOM 477 C CA . GLU A 1 69 ? 1.359 10.580 2.229 1.00 78.50 69 GLU A CA 1
ATOM 478 C C . GLU A 1 69 ? -0.142 10.440 1.938 1.00 78.50 69 GLU A C 1
ATOM 480 O O . GLU A 1 69 ? -0.539 10.515 0.777 1.00 78.50 69 GLU A O 1
ATOM 485 N N . ILE A 1 70 ? -0.979 10.345 2.978 1.00 83.38 70 ILE A N 1
ATOM 486 C CA . ILE A 1 70 ? -2.442 10.313 2.849 1.00 83.38 70 ILE A CA 1
ATOM 487 C C . ILE A 1 70 ? -2.953 11.570 2.147 1.00 83.38 70 ILE A C 1
ATOM 489 O O . ILE A 1 70 ? -3.652 11.443 1.144 1.00 83.38 70 ILE A O 1
ATOM 493 N N . ASP A 1 71 ? -2.585 12.763 2.615 1.00 83.25 71 ASP A N 1
ATOM 494 C CA . ASP A 1 71 ? -3.074 14.030 2.056 1.00 83.25 71 ASP A CA 1
ATOM 495 C C . ASP A 1 71 ? -2.712 14.179 0.574 1.00 83.25 71 ASP A C 1
ATOM 497 O O . ASP A 1 71 ? -3.529 14.592 -0.256 1.00 83.25 71 ASP A O 1
ATOM 501 N N . THR A 1 72 ? -1.482 13.799 0.226 1.00 80.06 72 THR A N 1
ATOM 502 C CA . THR A 1 72 ? -0.992 13.843 -1.153 1.00 80.06 72 THR A CA 1
ATOM 503 C C . THR A 1 72 ? -1.737 12.826 -2.019 1.00 80.06 72 THR A C 1
ATOM 505 O O . THR A 1 72 ? -2.258 13.176 -3.079 1.00 80.06 72 THR A O 1
ATOM 508 N N . CYS A 1 73 ? -1.855 11.576 -1.564 1.00 80.50 73 CYS A N 1
ATOM 509 C CA . CYS A 1 73 ? -2.514 10.503 -2.307 1.00 80.50 73 CYS A CA 1
ATOM 510 C C . CYS A 1 73 ? -4.033 10.692 -2.430 1.00 80.50 73 CYS A C 1
ATOM 512 O O . CYS A 1 73 ? -4.597 10.356 -3.467 1.00 80.50 73 CYS A O 1
ATOM 514 N N . ALA A 1 74 ? -4.703 11.256 -1.423 1.00 83.12 74 ALA A N 1
ATOM 515 C CA . ALA A 1 74 ? -6.147 11.491 -1.436 1.00 83.12 74 ALA A CA 1
ATOM 516 C C . ALA A 1 74 ? -6.570 12.495 -2.522 1.00 83.12 74 ALA A C 1
ATOM 518 O O . ALA A 1 74 ? -7.677 12.416 -3.057 1.00 83.12 74 ALA A O 1
ATOM 519 N N . ARG A 1 75 ? -5.682 13.436 -2.865 1.00 79.25 75 ARG A N 1
ATOM 520 C CA . ARG A 1 75 ? -5.929 14.489 -3.864 1.00 79.25 75 ARG A CA 1
ATOM 521 C C . ARG A 1 75 ? -5.433 14.114 -5.262 1.00 79.25 75 ARG A C 1
ATOM 523 O O . ARG A 1 75 ? -5.739 14.813 -6.226 1.00 79.25 75 ARG A O 1
ATOM 530 N N . LEU A 1 76 ? -4.688 13.016 -5.388 1.00 81.44 76 LEU A N 1
ATOM 531 C CA . LEU A 1 76 ? -4.082 12.562 -6.634 1.00 81.44 76 LEU A CA 1
ATOM 532 C C . LEU A 1 76 ? -4.926 11.481 -7.307 1.00 81.44 76 LEU A C 1
ATOM 534 O O . LEU A 1 76 ? -5.140 10.396 -6.772 1.00 81.44 76 LEU A O 1
ATOM 538 N N . ARG A 1 77 ? -5.346 11.746 -8.546 1.00 83.19 77 ARG A N 1
ATOM 539 C CA . ARG A 1 77 ? -5.947 10.741 -9.431 1.00 83.19 77 ARG A CA 1
ATOM 540 C C . ARG A 1 77 ? -5.168 10.697 -10.733 1.00 83.19 77 ARG A C 1
ATOM 542 O O . ARG A 1 77 ? -5.244 11.616 -11.542 1.00 83.19 77 ARG A O 1
ATOM 549 N N . HIS A 1 78 ? -4.404 9.630 -10.931 1.00 87.25 78 HIS A N 1
ATOM 550 C CA . HIS A 1 78 ? -3.615 9.434 -12.140 1.00 87.25 78 HIS A CA 1
ATOM 551 C C . HIS A 1 78 ? -3.496 7.944 -12.460 1.00 87.25 78 HIS A C 1
ATOM 553 O O . HIS A 1 78 ? -3.282 7.135 -11.564 1.00 87.25 78 HIS A O 1
ATOM 559 N N . LYS A 1 79 ? -3.571 7.571 -13.743 1.00 89.94 79 LYS A N 1
ATOM 560 C CA . LYS A 1 79 ? -3.547 6.162 -14.187 1.00 89.94 79 LYS A CA 1
ATOM 561 C C . LYS A 1 79 ? -2.278 5.387 -13.805 1.00 8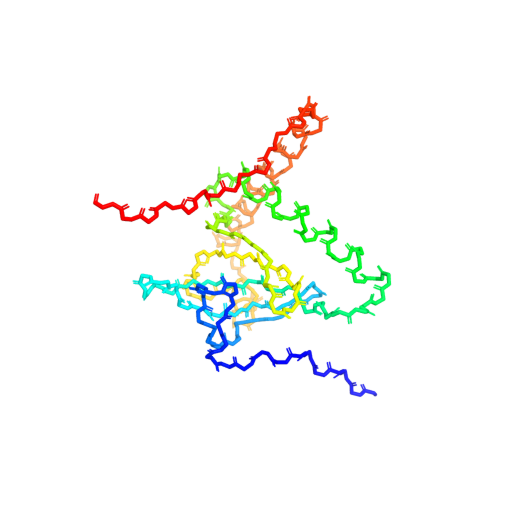9.94 79 LYS A C 1
ATOM 563 O O . LYS A 1 79 ? -2.281 4.165 -13.817 1.00 89.94 79 LYS A O 1
ATOM 568 N N . ASN A 1 80 ? -1.182 6.097 -13.526 1.00 89.12 80 ASN A N 1
ATOM 569 C CA . ASN A 1 80 ? 0.097 5.518 -13.103 1.00 89.12 80 ASN A CA 1
ATOM 570 C C . ASN A 1 80 ? 0.372 5.702 -11.601 1.00 89.12 80 ASN A C 1
ATOM 572 O O . ASN A 1 80 ? 1.513 5.563 -11.175 1.00 89.12 80 ASN A O 1
ATOM 576 N N . LEU A 1 81 ? -0.647 6.056 -10.814 1.00 87.50 81 LEU A N 1
ATOM 577 C CA . LEU A 1 81 ? -0.575 6.138 -9.360 1.00 87.50 81 LEU A CA 1
ATOM 578 C C . LEU A 1 81 ? -1.644 5.248 -8.740 1.00 87.50 81 LEU A C 1
ATOM 580 O O . LEU A 1 81 ? -2.756 5.121 -9.256 1.00 87.50 81 LEU A O 1
ATOM 584 N N . LEU A 1 82 ? -1.305 4.651 -7.602 1.00 87.12 82 LEU A N 1
ATOM 585 C CA . LEU A 1 82 ? -2.283 3.932 -6.808 1.00 87.12 82 LEU A CA 1
ATOM 586 C C . LEU A 1 82 ? -3.300 4.929 -6.249 1.00 87.12 82 LEU A C 1
ATOM 588 O O . LEU A 1 82 ? -2.931 5.948 -5.670 1.00 87.12 82 LEU A O 1
ATOM 592 N N . THR A 1 83 ? -4.581 4.635 -6.445 1.00 86.69 83 THR A N 1
ATOM 593 C CA . THR A 1 83 ? -5.661 5.476 -5.925 1.00 86.69 83 THR A CA 1
ATOM 594 C C . THR A 1 83 ? -5.951 5.092 -4.484 1.00 86.69 83 THR A C 1
ATOM 596 O O . THR A 1 83 ? -6.105 3.910 -4.183 1.00 86.69 83 THR A O 1
ATOM 599 N N . LEU A 1 84 ? -6.057 6.082 -3.603 1.00 90.06 84 LEU A N 1
ATOM 600 C CA . LEU A 1 84 ? -6.523 5.859 -2.242 1.00 90.06 84 LEU A CA 1
ATOM 601 C C . LEU A 1 84 ? -8.045 5.651 -2.239 1.00 90.06 84 LEU A C 1
ATOM 603 O O . LEU A 1 84 ? -8.775 6.434 -2.845 1.00 90.06 84 LEU A O 1
ATOM 607 N N . LEU A 1 85 ? -8.518 4.593 -1.578 1.00 91.88 85 LEU A N 1
ATOM 608 C CA . LEU A 1 85 ? -9.950 4.317 -1.413 1.00 91.88 85 LEU A CA 1
ATOM 609 C C . LEU A 1 85 ? -10.503 4.969 -0.149 1.00 91.88 85 LEU A C 1
ATOM 611 O O . LEU A 1 85 ? -11.589 5.540 -0.181 1.00 91.88 85 LEU A O 1
ATOM 615 N N . ASP A 1 86 ? -9.759 4.869 0.949 1.00 92.44 86 ASP A N 1
ATOM 616 C CA . ASP A 1 86 ? -10.162 5.358 2.265 1.00 92.44 86 ASP A CA 1
ATOM 617 C C . ASP A 1 86 ? -8.931 5.547 3.163 1.00 92.44 86 ASP A C 1
ATOM 619 O O . ASP A 1 86 ? -7.846 5.049 2.860 1.00 92.44 86 ASP A O 1
ATOM 623 N N . HIS A 1 87 ? -9.083 6.245 4.280 1.00 92.56 87 HIS A N 1
ATOM 624 C CA . HIS A 1 87 ? -8.088 6.321 5.346 1.00 92.56 87 HIS A CA 1
ATOM 625 C C . HIS A 1 87 ? -8.771 6.591 6.685 1.00 92.56 87 HIS A C 1
ATOM 627 O O . HIS A 1 87 ? -9.921 7.020 6.745 1.00 92.56 87 HIS A O 1
ATOM 633 N N . GLY A 1 88 ? -8.060 6.358 7.780 1.00 90.19 88 GLY A N 1
ATO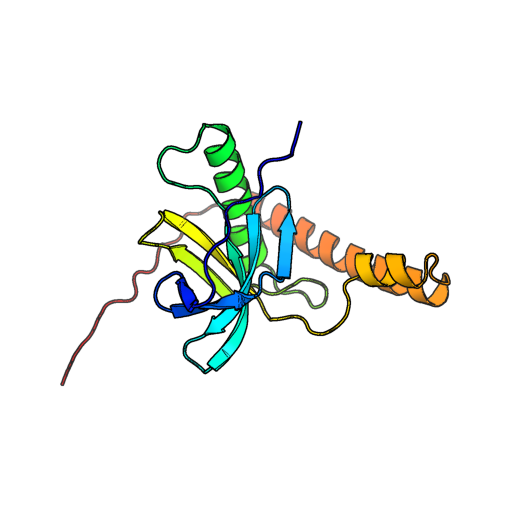M 634 C CA . GLY A 1 88 ? -8.594 6.638 9.099 1.00 90.19 88 GLY A CA 1
ATOM 635 C C . GLY A 1 88 ? -7.585 6.412 10.203 1.00 90.19 88 GLY A C 1
ATOM 636 O O . GLY A 1 88 ? -6.397 6.195 9.966 1.00 90.19 88 GLY A O 1
ATOM 637 N N . VAL A 1 89 ? -8.088 6.465 11.429 1.00 87.50 89 VAL A N 1
ATOM 638 C CA . VAL A 1 89 ? -7.351 6.117 12.638 1.00 87.50 89 VAL A CA 1
ATOM 639 C C . VAL A 1 89 ? -8.131 5.022 13.337 1.00 87.50 89 VAL A C 1
ATOM 641 O O . VAL A 1 89 ? -9.348 5.115 13.474 1.00 87.50 89 VAL A O 1
ATOM 644 N N . ASP A 1 90 ? -7.441 3.958 13.714 1.00 86.12 90 ASP A N 1
ATOM 645 C CA . ASP A 1 90 ? -8.025 2.890 14.502 1.00 86.12 90 ASP A CA 1
ATOM 646 C C . ASP A 1 90 ? -8.245 3.379 15.935 1.00 86.12 90 ASP A C 1
ATOM 648 O O . ASP A 1 90 ? -7.302 3.805 16.597 1.00 86.12 90 ASP A O 1
ATOM 652 N N . GLU A 1 91 ? -9.487 3.353 16.411 1.00 82.06 91 GLU A N 1
ATOM 653 C CA . GLU A 1 91 ? -9.837 3.915 17.721 1.00 82.06 91 GLU A CA 1
ATOM 654 C C . GLU A 1 91 ? -9.229 3.118 18.881 1.00 82.06 91 GLU A C 1
ATOM 656 O O . GLU A 1 91 ? -8.875 3.700 19.904 1.00 82.06 91 GLU A O 1
ATOM 661 N N . ALA A 1 92 ? -9.062 1.802 18.714 1.00 79.38 92 ALA A N 1
ATOM 662 C CA . ALA A 1 92 ? -8.516 0.933 19.751 1.00 79.38 92 ALA A CA 1
ATOM 663 C C . ALA A 1 92 ? -7.012 1.159 19.965 1.00 79.38 92 ALA A C 1
ATOM 665 O O . ALA A 1 92 ? -6.524 1.095 21.093 1.00 79.38 92 ALA A O 1
ATOM 666 N N . THR A 1 93 ? -6.268 1.418 18.888 1.00 77.44 93 THR A N 1
ATOM 667 C CA . THR A 1 93 ? -4.799 1.522 18.929 1.00 77.44 93 THR A CA 1
ATOM 668 C C . THR A 1 93 ? -4.261 2.938 18.717 1.00 77.44 93 THR A C 1
ATOM 670 O O . THR A 1 93 ? -3.094 3.197 19.007 1.00 77.44 93 THR A O 1
ATOM 673 N N . GLY A 1 94 ? -5.073 3.85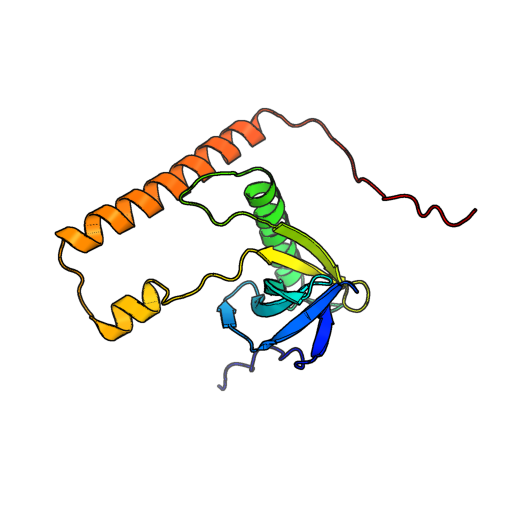9 18.194 1.00 79.44 94 GLY A N 1
ATOM 674 C CA . GLY A 1 94 ? -4.650 5.186 17.735 1.00 79.44 94 GLY A CA 1
ATOM 675 C C . GLY A 1 94 ? -3.810 5.164 16.448 1.00 79.44 94 GLY A C 1
ATOM 676 O O . GLY A 1 94 ? -3.324 6.212 15.995 1.00 79.44 94 GLY A O 1
ATOM 677 N N . ALA A 1 95 ? -3.622 3.985 15.845 1.00 81.38 95 ALA A N 1
ATOM 678 C CA . ALA A 1 95 ? -2.793 3.804 14.666 1.00 81.38 95 ALA A CA 1
ATOM 679 C C . ALA A 1 95 ? -3.523 4.307 13.410 1.00 81.38 95 ALA A C 1
ATOM 681 O O . ALA A 1 95 ? -4.667 3.922 13.160 1.00 81.38 95 ALA A O 1
ATOM 682 N N . PRO A 1 96 ? -2.890 5.150 12.580 1.00 87.19 96 PRO A N 1
ATOM 683 C CA . PRO A 1 96 ? -3.462 5.530 11.306 1.00 87.19 96 PRO A CA 1
ATOM 684 C C . PRO A 1 96 ? -3.356 4.372 10.318 1.00 87.19 96 PRO A C 1
ATOM 686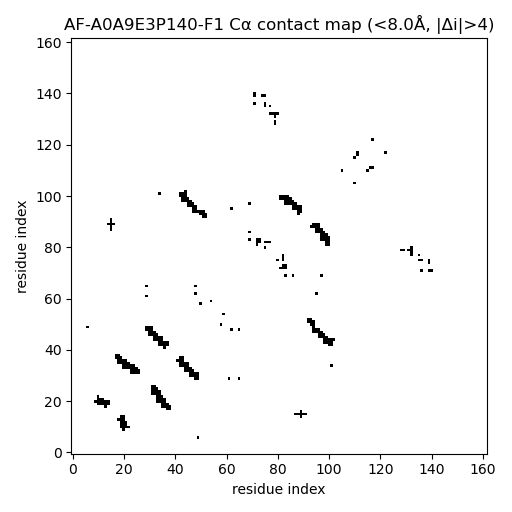 O O . PRO A 1 96 ? -2.417 3.563 10.342 1.00 87.19 96 PRO A O 1
ATOM 689 N N . TYR A 1 97 ? -4.298 4.349 9.394 1.00 89.94 97 TYR A N 1
ATOM 690 C CA . TYR A 1 97 ? -4.308 3.412 8.295 1.00 89.94 97 TYR A CA 1
ATOM 691 C C . TYR A 1 97 ? -4.791 4.080 7.017 1.00 89.94 97 TYR A C 1
ATOM 693 O O . TYR A 1 97 ? -5.537 5.059 7.036 1.00 89.94 97 TYR A O 1
ATOM 701 N N . LEU A 1 98 ? -4.365 3.516 5.895 1.00 92.06 98 LEU A N 1
ATOM 702 C CA . LEU A 1 98 ? -4.834 3.889 4.571 1.00 92.06 98 LEU A CA 1
ATOM 703 C C . LEU A 1 98 ? -5.249 2.631 3.813 1.00 92.06 98 LEU A C 1
ATOM 705 O O . LEU A 1 98 ? -4.661 1.561 4.000 1.00 92.06 98 LEU A O 1
ATOM 709 N N . VAL A 1 99 ? -6.269 2.764 2.975 1.00 94.00 99 VAL A N 1
ATOM 710 C CA . VAL A 1 99 ? -6.916 1.674 2.247 1.00 94.00 99 VAL A CA 1
ATOM 711 C C . VAL A 1 99 ? -6.781 1.931 0.758 1.00 94.00 99 VAL A C 1
ATOM 713 O O . VAL A 1 99 ? -7.067 3.020 0.263 1.00 94.00 99 VAL A O 1
ATOM 716 N N . MET A 1 100 ? -6.358 0.912 0.028 1.00 94.25 100 MET A N 1
ATOM 717 C CA . MET A 1 100 ? -6.073 0.982 -1.399 1.00 94.25 100 MET A CA 1
ATOM 718 C C . MET A 1 100 ? -6.582 -0.277 -2.110 1.00 94.25 100 MET A C 1
ATOM 720 O O . MET A 1 100 ? -6.810 -1.303 -1.457 1.00 94.25 100 MET A O 1
ATOM 724 N N . PRO A 1 101 ? -6.772 -0.235 -3.441 1.00 94.12 101 PRO A N 1
ATOM 725 C CA . PRO A 1 101 ? -7.173 -1.409 -4.192 1.00 94.12 101 PRO A CA 1
ATOM 726 C C . PRO A 1 101 ? -6.185 -2.548 -3.970 1.00 94.12 101 PRO A C 1
ATOM 728 O O . PRO A 1 101 ? -4.965 -2.353 -3.985 1.00 94.12 101 PRO A O 1
ATOM 731 N N . ARG A 1 102 ? -6.711 -3.761 -3.801 1.00 93.06 102 ARG A N 1
ATOM 732 C CA . ARG A 1 102 ? -5.876 -4.954 -3.774 1.00 93.06 102 ARG A CA 1
ATOM 733 C C . ARG A 1 102 ? -5.349 -5.227 -5.180 1.00 93.06 102 ARG A C 1
ATOM 735 O O . ARG A 1 102 ? -6.056 -5.767 -6.029 1.00 93.06 102 ARG A O 1
ATOM 742 N N . MET A 1 103 ? -4.091 -4.870 -5.417 1.00 88.56 103 MET A N 1
ATOM 743 C CA . MET A 1 103 ? -3.419 -5.163 -6.682 1.00 88.56 103 MET A CA 1
ATOM 744 C C . MET A 1 103 ? -3.218 -6.671 -6.818 1.00 88.56 103 MET A C 1
ATOM 746 O O . MET A 1 103 ? -2.747 -7.311 -5.882 1.00 88.56 103 MET A O 1
ATOM 750 N N . ARG A 1 104 ? -3.586 -7.241 -7.966 1.00 83.81 104 ARG A N 1
ATOM 751 C CA . ARG A 1 104 ? -3.323 -8.646 -8.305 1.00 83.81 104 ARG A CA 1
ATOM 752 C C . ARG A 1 104 ? -2.080 -8.727 -9.185 1.00 83.81 104 ARG A C 1
ATOM 754 O O . ARG A 1 104 ? -1.872 -7.851 -10.019 1.00 83.81 104 ARG A O 1
ATOM 761 N N . GLY A 1 105 ? -1.309 -9.797 -9.028 1.00 82.62 105 GLY A N 1
ATOM 762 C CA . GLY A 1 105 ? -0.086 -10.033 -9.792 1.00 82.62 105 GLY A CA 1
ATOM 763 C C . GLY A 1 105 ? 1.182 -9.865 -8.961 1.00 82.62 105 GLY A C 1
ATOM 764 O O . GLY A 1 105 ? 1.145 -9.909 -7.733 1.00 82.62 105 GLY A O 1
ATOM 765 N N . GLU A 1 106 ? 2.293 -9.725 -9.672 1.00 80.69 106 GLU A N 1
ATOM 766 C CA . GLU A 1 106 ? 3.655 -9.645 -9.149 1.00 80.69 106 GLU A CA 1
ATOM 767 C C . GLU A 1 106 ? 4.112 -8.177 -9.139 1.00 80.69 106 GLU A C 1
ATOM 769 O O . GLU A 1 106 ? 3.864 -7.449 -10.105 1.00 80.69 106 GLU A O 1
ATOM 774 N N . ASP A 1 107 ? 4.757 -7.721 -8.062 1.00 86.75 107 ASP A N 1
ATOM 775 C CA . ASP A 1 107 ? 5.395 -6.402 -8.057 1.00 86.75 107 ASP A CA 1
ATOM 776 C C . ASP A 1 107 ? 6.725 -6.410 -8.836 1.00 86.75 107 ASP A C 1
ATOM 778 O O . ASP A 1 107 ? 7.281 -7.457 -9.174 1.00 86.75 107 ASP A O 1
ATOM 782 N N . LEU A 1 108 ? 7.258 -5.226 -9.155 1.00 87.25 108 LEU A N 1
ATOM 783 C CA . LEU A 1 108 ? 8.484 -5.125 -9.954 1.00 87.25 108 LEU A CA 1
ATOM 784 C C . LEU A 1 108 ? 9.695 -5.778 -9.265 1.00 87.25 108 LEU A C 1
ATOM 786 O O . LEU A 1 108 ? 10.574 -6.294 -9.952 1.00 87.25 108 LEU A O 1
ATOM 790 N N . ALA A 1 109 ? 9.756 -5.772 -7.931 1.00 86.19 109 ALA A N 1
ATOM 791 C CA . ALA A 1 109 ? 10.864 -6.372 -7.196 1.00 86.19 109 ALA A CA 1
ATOM 792 C C . ALA A 1 109 ? 10.817 -7.901 -7.289 1.00 86.19 109 ALA A C 1
ATOM 794 O O . ALA A 1 109 ? 11.845 -8.532 -7.532 1.00 86.19 109 ALA A O 1
ATOM 795 N N . GLN A 1 110 ? 9.628 -8.488 -7.159 1.00 87.50 110 GLN A N 1
ATOM 796 C CA . GLN A 1 110 ? 9.399 -9.913 -7.371 1.00 87.50 110 GLN A CA 1
ATOM 797 C C . GLN A 1 110 ? 9.719 -10.309 -8.822 1.00 87.50 110 GLN A C 1
ATOM 799 O O . GLN A 1 110 ? 10.501 -11.238 -9.042 1.00 87.50 110 GLN A O 1
ATOM 804 N N . LEU A 1 111 ? 9.241 -9.530 -9.802 1.00 89.06 111 LEU A N 1
ATOM 805 C CA . LEU A 1 111 ? 9.533 -9.761 -11.217 1.00 89.06 111 LEU A CA 1
ATOM 806 C C . LEU A 1 111 ? 11.043 -9.775 -11.470 1.00 89.06 111 LEU A C 1
ATOM 808 O O . LEU A 1 111 ? 11.563 -10.721 -12.059 1.00 89.06 111 LEU A O 1
ATOM 812 N N . LEU A 1 112 ? 11.764 -8.762 -10.982 1.00 90.50 112 LEU A N 1
ATOM 813 C CA . LEU A 1 112 ? 13.220 -8.668 -11.114 1.00 90.50 112 LEU A CA 1
ATOM 814 C C . LEU A 1 112 ? 13.950 -9.787 -10.366 1.00 90.50 112 LEU A C 1
ATOM 816 O O . LEU A 1 112 ? 14.957 -10.294 -10.856 1.00 90.50 112 LEU A O 1
ATOM 820 N N . ALA A 1 113 ? 13.446 -10.230 -9.213 1.00 91.06 113 ALA A N 1
ATOM 821 C CA . ALA A 1 113 ? 14.020 -11.370 -8.507 1.00 91.06 113 ALA A CA 1
ATOM 822 C C . ALA A 1 113 ? 13.946 -12.655 -9.349 1.00 91.06 113 ALA A C 1
ATOM 824 O O . ALA A 1 113 ? 14.895 -13.450 -9.318 1.00 91.06 113 ALA A O 1
ATOM 825 N N . ARG A 1 114 ? 12.862 -12.824 -10.119 1.00 92.44 114 ARG A N 1
ATOM 826 C CA . ARG A 1 114 ? 12.610 -13.974 -10.995 1.00 92.44 114 ARG A CA 1
ATOM 827 C C . ARG A 1 114 ? 13.381 -13.912 -12.313 1.00 92.44 114 ARG A C 1
ATOM 829 O O . ARG A 1 114 ? 14.016 -14.898 -12.671 1.00 92.44 114 ARG A O 1
ATOM 836 N N . VAL A 1 115 ? 13.343 -12.785 -13.026 1.00 92.75 115 VAL A N 1
ATOM 837 C CA . VAL A 1 115 ? 13.918 -12.670 -14.387 1.00 92.75 115 VAL A CA 1
ATOM 838 C C . VAL A 1 115 ? 15.332 -12.086 -14.423 1.00 92.75 115 VAL A C 1
ATOM 840 O O . VAL A 1 115 ? 16.006 -12.200 -15.440 1.00 92.75 115 VAL A O 1
ATOM 843 N N . LYS A 1 116 ? 15.804 -11.505 -13.311 1.00 91.62 116 LYS A N 1
ATOM 844 C CA . LYS A 1 116 ? 17.102 -10.823 -13.115 1.00 91.62 116 LYS A CA 1
ATOM 845 C C . LYS A 1 116 ? 17.290 -9.550 -13.933 1.00 91.62 116 LYS A C 1
ATOM 847 O O . LYS A 1 116 ? 17.599 -8.509 -13.360 1.00 91.62 116 LYS A O 1
ATOM 852 N N . VAL A 1 117 ? 17.099 -9.626 -15.243 1.00 93.06 117 VAL A N 1
ATOM 853 C CA . VAL A 1 117 ? 17.275 -8.519 -16.183 1.00 93.06 117 VAL A CA 1
ATOM 854 C C . VAL A 1 117 ? 16.041 -8.436 -17.071 1.00 93.06 117 VAL A C 1
ATOM 856 O O . VAL A 1 117 ? 15.518 -9.451 -17.524 1.00 93.06 117 VAL A O 1
ATOM 859 N N . LEU A 1 118 ? 15.560 -7.216 -17.294 1.00 93.12 118 LEU A N 1
ATOM 860 C CA . LEU A 1 118 ? 14.476 -6.943 -18.229 1.00 93.12 118 LEU A CA 1
ATOM 861 C C . LEU A 1 118 ? 15.061 -6.438 -19.542 1.00 93.12 118 LEU A C 1
ATOM 863 O O . LEU A 1 118 ? 15.896 -5.533 -19.538 1.00 93.12 118 LEU A O 1
ATOM 867 N N . GLU A 1 119 ? 14.568 -6.978 -20.654 1.00 95.56 119 GLU A N 1
ATOM 868 C CA . GLU A 1 119 ? 14.856 -6.439 -21.980 1.00 95.56 119 GLU A CA 1
ATOM 869 C C . GLU A 1 119 ? 14.456 -4.955 -22.052 1.00 95.56 119 GLU A C 1
ATOM 871 O O . GLU A 1 119 ? 13.403 -4.580 -21.511 1.00 95.56 119 GLU A O 1
ATOM 876 N N . PRO A 1 120 ? 15.231 -4.093 -22.739 1.00 96.12 120 PRO A N 1
ATOM 877 C CA . PRO A 1 120 ? 14.925 -2.667 -22.840 1.00 96.12 120 PRO A CA 1
ATOM 878 C C . PRO A 1 120 ? 13.504 -2.380 -23.341 1.00 96.12 120 PRO A C 1
ATOM 880 O O . PRO A 1 120 ? 12.858 -1.444 -22.870 1.00 96.12 120 PRO A O 1
ATOM 883 N N . SER A 1 121 ? 12.985 -3.226 -24.237 1.00 95.94 121 SER A N 1
ATOM 884 C CA . SER A 1 121 ? 11.621 -3.140 -24.772 1.00 95.94 121 SER A CA 1
ATOM 885 C C . SER A 1 121 ? 10.529 -3.271 -23.702 1.00 95.94 121 SER A C 1
ATOM 887 O O . SER A 1 121 ? 9.447 -2.711 -23.866 1.00 95.94 121 SER A O 1
ATOM 889 N N . VAL A 1 122 ? 10.812 -3.955 -22.590 1.00 93.50 122 VAL A N 1
ATOM 890 C CA . VAL A 1 122 ? 9.910 -4.109 -21.437 1.00 93.50 122 VAL A CA 1
ATOM 891 C C . VAL A 1 122 ? 10.225 -3.077 -20.354 1.00 93.50 122 VAL A C 1
ATOM 893 O O . VAL A 1 122 ? 9.315 -2.476 -19.781 1.00 93.50 122 VAL A O 1
ATOM 896 N N . ALA A 1 123 ? 11.510 -2.836 -20.084 1.00 94.50 123 ALA A N 1
ATOM 897 C CA . ALA A 1 123 ? 11.950 -1.945 -19.015 1.00 94.50 123 ALA A CA 1
ATOM 898 C C . ALA A 1 123 ? 11.568 -0.478 -19.274 1.00 94.50 123 ALA A C 1
ATOM 900 O O . ALA A 1 123 ? 11.048 0.195 -18.380 1.00 94.50 123 ALA A O 1
ATOM 901 N N . VAL A 1 124 ? 11.784 0.021 -20.496 1.00 96.81 124 VAL A N 1
ATOM 902 C CA . VAL A 1 124 ? 11.556 1.435 -20.836 1.00 96.81 124 VAL A CA 1
ATOM 903 C C . VAL A 1 124 ? 10.092 1.853 -20.618 1.00 96.81 124 VAL A C 1
ATOM 905 O O . VAL A 1 124 ? 9.869 2.853 -19.929 1.00 96.81 124 VAL A O 1
ATOM 908 N N . PRO A 1 125 ? 9.071 1.113 -21.102 1.00 95.25 125 PRO A N 1
ATOM 909 C CA . PRO A 1 125 ? 7.675 1.439 -20.813 1.00 95.25 125 PRO A CA 1
ATOM 910 C C . PRO A 1 125 ? 7.339 1.495 -19.318 1.00 95.25 125 PRO A C 1
ATOM 912 O O . PRO A 1 125 ? 6.614 2.400 -18.901 1.00 95.25 125 PRO A O 1
ATOM 915 N N . LEU A 1 126 ? 7.867 0.570 -18.508 1.00 93.06 126 LEU A N 1
ATOM 916 C CA . LEU A 1 126 ? 7.624 0.532 -17.060 1.00 93.06 126 LEU A CA 1
ATOM 917 C C . LEU A 1 126 ? 8.206 1.765 -16.363 1.00 93.06 126 LEU A C 1
ATOM 919 O O . LEU A 1 126 ? 7.515 2.424 -15.583 1.00 93.06 126 LEU A O 1
ATOM 923 N N . VAL A 1 127 ? 9.447 2.125 -16.696 1.00 94.38 127 VAL A N 1
ATOM 924 C CA . VAL A 1 127 ? 10.102 3.322 -16.152 1.00 94.38 127 VAL A CA 1
ATOM 925 C C . VAL A 1 127 ? 9.341 4.581 -16.560 1.00 94.38 127 VAL A C 1
ATOM 927 O O . VAL A 1 127 ? 9.057 5.420 -15.710 1.00 94.38 127 VAL A O 1
ATOM 930 N N . LEU A 1 128 ? 8.915 4.699 -17.822 1.00 96.12 128 LEU A N 1
ATOM 931 C CA . LEU A 1 128 ? 8.125 5.848 -18.278 1.00 96.12 128 LEU A CA 1
ATOM 932 C C . LEU A 1 128 ? 6.790 5.973 -17.536 1.00 96.12 128 LEU A C 1
ATOM 934 O O . LEU A 1 128 ? 6.364 7.084 -17.215 1.00 96.12 128 LEU A O 1
ATOM 938 N N . GLN A 1 129 ? 6.117 4.857 -17.251 1.00 94.25 129 GLN A N 1
ATOM 939 C CA . GLN A 1 129 ? 4.901 4.865 -16.438 1.00 94.25 129 GLN A CA 1
ATOM 940 C C . GLN A 1 129 ? 5.184 5.348 -15.011 1.00 94.25 129 GLN A C 1
ATOM 942 O O . GLN A 1 129 ? 4.460 6.216 -14.520 1.00 94.25 129 GLN A O 1
ATOM 947 N N . ALA A 1 130 ? 6.256 4.861 -14.381 1.00 90.94 130 ALA A N 1
ATOM 948 C CA . ALA A 1 130 ? 6.673 5.315 -13.058 1.00 90.94 130 ALA A CA 1
ATOM 949 C C . ALA A 1 130 ? 7.005 6.819 -13.052 1.00 90.94 130 ALA A C 1
ATOM 951 O O . ALA A 1 130 ? 6.480 7.559 -12.220 1.00 90.94 130 ALA A O 1
ATOM 952 N N . CYS A 1 131 ? 7.781 7.302 -14.028 1.00 94.75 131 CYS A N 1
ATOM 953 C CA . CYS A 1 131 ? 8.114 8.720 -14.177 1.00 94.75 131 CYS A CA 1
ATOM 954 C C . CYS A 1 131 ? 6.869 9.596 -14.345 1.00 94.75 131 CYS A C 1
ATOM 956 O O . CYS A 1 131 ? 6.786 10.654 -13.730 1.00 94.75 131 CYS A O 1
ATOM 958 N N . ARG A 1 132 ? 5.875 9.158 -15.132 1.00 93.25 132 ARG A N 1
ATOM 959 C CA . ARG A 1 132 ? 4.594 9.875 -15.274 1.00 93.25 132 ARG A CA 1
ATOM 960 C C . ARG A 1 132 ? 3.838 9.956 -13.950 1.00 93.25 132 ARG A C 1
ATOM 962 O O . ARG A 1 132 ? 3.276 11.001 -13.642 1.00 93.25 132 ARG A O 1
ATOM 969 N N . GLY A 1 133 ? 3.841 8.879 -13.163 1.00 89.31 133 GLY A N 1
ATOM 970 C CA . GLY A 1 133 ? 3.269 8.877 -11.817 1.00 89.31 133 GLY A CA 1
ATOM 971 C C . GLY A 1 133 ? 3.967 9.878 -10.892 1.00 89.31 133 GLY A C 1
ATOM 972 O O . GLY A 1 133 ? 3.306 10.725 -10.295 1.00 89.31 133 GLY A O 1
ATOM 973 N N . VAL A 1 134 ? 5.300 9.837 -10.833 1.00 87.81 134 VAL A N 1
ATOM 974 C CA . VAL A 1 134 ? 6.106 10.764 -10.017 1.00 87.81 134 VAL A CA 1
ATOM 975 C C . VAL A 1 134 ? 5.894 12.217 -10.448 1.00 87.81 134 VAL A C 1
ATOM 977 O O . VAL A 1 134 ? 5.660 13.074 -9.601 1.00 87.81 134 VAL A O 1
ATOM 980 N N . ALA A 1 135 ? 5.906 12.496 -11.753 1.00 89.38 135 ALA A N 1
ATOM 981 C CA . ALA A 1 135 ? 5.669 13.834 -12.289 1.00 89.38 135 ALA A CA 1
ATOM 982 C C . ALA A 1 135 ? 4.280 14.371 -11.909 1.00 89.38 135 ALA A C 1
ATOM 984 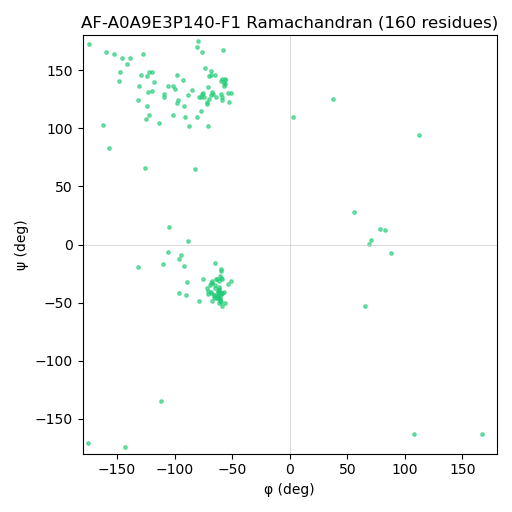O O . ALA A 1 135 ? 4.165 15.522 -11.490 1.00 89.38 135 ALA A O 1
ATOM 985 N N . ALA A 1 136 ? 3.238 13.535 -11.989 1.00 86.81 136 ALA A N 1
ATOM 986 C CA . ALA A 1 136 ? 1.898 13.902 -11.533 1.00 86.81 136 ALA A CA 1
ATOM 987 C C . ALA A 1 136 ? 1.877 14.213 -10.025 1.00 86.81 136 ALA A C 1
ATOM 989 O O . ALA A 1 136 ? 1.274 15.203 -9.609 1.00 86.81 136 ALA A O 1
ATOM 990 N N . GLY A 1 137 ? 2.582 13.414 -9.217 1.00 83.50 137 GLY A N 1
ATOM 991 C CA . GLY A 1 137 ? 2.747 13.654 -7.783 1.00 83.50 137 GLY A CA 1
ATOM 992 C C . GLY A 1 137 ? 3.429 14.990 -7.474 1.00 83.50 137 GLY A C 1
ATOM 993 O O . GLY A 1 137 ? 2.920 15.771 -6.672 1.00 83.50 137 GLY A O 1
ATOM 994 N N . HIS A 1 138 ? 4.539 15.291 -8.152 1.00 83.56 138 HIS A N 1
ATOM 995 C CA . HIS A 1 138 ? 5.254 16.559 -7.996 1.00 83.56 138 HIS A CA 1
ATOM 996 C C . HIS A 1 138 ? 4.397 17.762 -8.399 1.00 83.56 138 HIS A C 1
ATOM 998 O O . HIS A 1 138 ? 4.319 18.727 -7.644 1.00 83.56 138 HIS A O 1
ATOM 1004 N N . ALA A 1 139 ? 3.709 17.697 -9.543 1.00 82.31 139 ALA A N 1
ATOM 1005 C CA . ALA A 1 139 ? 2.838 18.779 -9.998 1.00 82.31 139 ALA A CA 1
ATOM 1006 C C . ALA A 1 139 ? 1.724 19.079 -8.982 1.00 82.31 139 ALA A C 1
ATOM 1008 O O . ALA A 1 139 ? 1.457 20.242 -8.671 1.00 82.31 139 ALA A O 1
ATOM 1009 N N . ALA A 1 140 ? 1.119 18.037 -8.403 1.00 73.81 140 ALA A N 1
ATOM 1010 C CA . ALA A 1 140 ? 0.121 18.210 -7.357 1.00 73.81 140 ALA A CA 1
ATOM 1011 C C . ALA A 1 140 ? 0.722 18.817 -6.084 1.00 73.81 140 ALA A C 1
ATOM 1013 O O . ALA A 1 140 ? 0.145 19.755 -5.542 1.00 73.81 140 ALA A O 1
ATOM 1014 N N . ALA A 1 141 ? 1.894 18.363 -5.634 1.00 67.81 141 ALA A N 1
ATOM 1015 C CA . ALA A 1 141 ? 2.565 18.924 -4.459 1.00 67.81 141 ALA A CA 1
ATOM 1016 C C . ALA A 1 141 ? 2.924 20.413 -4.639 1.00 67.81 141 ALA A C 1
ATOM 1018 O O . ALA A 1 141 ? 2.686 21.220 -3.740 1.00 67.81 141 ALA A O 1
ATOM 1019 N N . SER A 1 142 ? 3.414 20.807 -5.818 1.00 59.00 142 SER A N 1
ATOM 1020 C CA . SER A 1 142 ? 3.684 22.212 -6.150 1.00 59.00 142 SER A CA 1
ATOM 1021 C C . SER A 1 142 ? 2.406 23.055 -6.203 1.00 59.00 142 SER A C 1
ATOM 1023 O O . SER A 1 142 ? 2.403 24.193 -5.737 1.00 59.00 142 SER A O 1
ATOM 1025 N N . SER A 1 143 ? 1.296 22.498 -6.700 1.00 53.78 143 SER A N 1
ATOM 1026 C CA . SER A 1 143 ? -0.009 23.174 -6.651 1.00 53.78 143 SER A CA 1
ATOM 1027 C C . SER A 1 143 ? -0.547 23.311 -5.218 1.00 53.78 143 SER A C 1
ATOM 1029 O O . SER A 1 143 ? -1.136 24.327 -4.869 1.00 53.78 143 SER A O 1
ATOM 1031 N N . ILE A 1 144 ? -0.262 22.343 -4.340 1.00 51.41 144 ILE A N 1
ATOM 1032 C CA . ILE A 1 144 ? -0.672 22.362 -2.928 1.00 51.41 144 ILE A CA 1
ATOM 1033 C C . ILE A 1 144 ? 0.071 23.454 -2.143 1.00 51.41 144 ILE A C 1
ATOM 1035 O O . ILE A 1 144 ? -0.529 24.089 -1.278 1.00 51.41 144 ILE A O 1
ATOM 1039 N N . ALA A 1 145 ? 1.328 23.753 -2.488 1.00 42.69 145 ALA A N 1
ATOM 1040 C CA . ALA A 1 145 ? 2.092 24.841 -1.869 1.00 42.69 145 ALA A CA 1
ATOM 1041 C C . ALA A 1 145 ? 1.511 26.247 -2.141 1.00 42.69 145 ALA A C 1
ATOM 1043 O O . ALA A 1 145 ? 1.851 27.191 -1.433 1.00 42.69 145 ALA A O 1
ATOM 1044 N N . THR A 1 146 ? 0.621 26.395 -3.132 1.00 33.38 146 THR A N 1
ATOM 1045 C CA . THR A 1 146 ? -0.000 27.683 -3.499 1.00 33.38 146 THR A CA 1
ATOM 1046 C C . THR A 1 146 ? -1.462 27.812 -3.065 1.00 33.38 146 THR A C 1
ATOM 1048 O O . THR A 1 146 ? -2.022 28.903 -3.132 1.00 33.38 146 THR A O 1
ATOM 1051 N N . SER A 1 147 ? -2.075 26.745 -2.539 1.00 30.77 147 SER A N 1
ATOM 1052 C CA . SER A 1 147 ? -3.460 26.754 -2.060 1.00 30.77 147 SER A CA 1
ATOM 1053 C C . SER A 1 147 ? -3.565 26.268 -0.610 1.00 30.77 147 SER A C 1
ATOM 1055 O O . SER A 1 147 ? -4.165 25.228 -0.340 1.00 30.77 147 SER A O 1
ATOM 1057 N N . SER A 1 148 ? -3.003 27.008 0.347 1.00 29.34 148 SER A N 1
ATOM 1058 C CA . SER A 1 148 ? -3.484 26.902 1.730 1.00 29.34 148 SER A CA 1
ATOM 1059 C C . SER A 1 148 ? -4.641 27.881 1.912 1.00 29.34 148 SER A C 1
ATOM 1061 O O . SER A 1 148 ? -4.430 29.088 2.026 1.00 29.34 148 SER A O 1
ATOM 1063 N N . PRO A 1 149 ? -5.879 27.370 1.901 1.00 30.44 149 PRO A N 1
ATOM 1064 C CA . PRO A 1 149 ? -6.750 27.670 3.025 1.00 30.44 149 PRO A CA 1
ATOM 1065 C C . PRO A 1 149 ? -7.437 26.407 3.565 1.00 30.44 149 PRO A C 1
ATOM 1067 O O . PRO A 1 149 ? -8.143 25.692 2.855 1.00 30.44 149 PRO A O 1
ATOM 1070 N N . ARG A 1 150 ? -7.235 26.185 4.872 1.00 37.75 150 ARG A N 1
ATOM 1071 C CA . ARG A 1 150 ? -8.159 25.563 5.843 1.00 37.75 150 ARG A CA 1
ATOM 1072 C C . ARG A 1 150 ? -9.484 25.059 5.243 1.00 37.75 150 ARG A C 1
ATOM 1074 O O . ARG A 1 150 ? -10.348 25.879 4.971 1.00 37.75 150 ARG A O 1
ATOM 1081 N N . THR A 1 151 ? -9.707 23.748 5.160 1.00 28.17 151 THR A N 1
ATOM 1082 C CA . THR A 1 151 ? -11.059 23.147 5.045 1.00 28.17 151 THR A CA 1
ATOM 1083 C C . THR A 1 151 ? -10.969 21.660 5.421 1.00 28.17 151 THR A C 1
ATOM 1085 O O . THR A 1 151 ? -10.302 20.891 4.749 1.00 28.17 151 THR A O 1
ATOM 1088 N N . SER A 1 152 ? -11.378 21.230 6.616 1.00 26.78 152 SER A N 1
ATOM 1089 C CA . SER A 1 152 ? -12.751 20.972 7.094 1.00 26.78 152 SER A CA 1
ATOM 1090 C C . SER A 1 152 ? -12.919 19.466 7.326 1.00 26.78 152 SER A C 1
ATOM 1092 O O . SER A 1 152 ? -13.246 18.710 6.415 1.00 26.78 152 SER A O 1
ATOM 1094 N N . PHE A 1 153 ? -12.689 19.048 8.574 1.00 30.66 153 PHE A N 1
ATOM 1095 C CA . PHE A 1 153 ? -13.122 17.759 9.115 1.00 30.66 153 PHE A CA 1
ATOM 1096 C C . PHE A 1 153 ? -14.627 17.586 8.870 1.00 30.66 153 PHE A C 1
ATOM 1098 O O . PHE A 1 153 ? -15.421 18.400 9.344 1.00 30.66 153 PHE A O 1
ATOM 1105 N N . TRP A 1 154 ? -15.034 16.518 8.185 1.00 30.59 154 TRP A N 1
ATOM 1106 C CA . TRP A 1 154 ? -16.437 16.114 8.134 1.00 30.59 154 TRP A CA 1
ATOM 1107 C C . TRP A 1 154 ? -16.687 14.942 9.080 1.00 30.59 154 TRP A C 1
ATOM 1109 O O . TRP A 1 154 ? -16.260 13.815 8.848 1.00 30.59 154 TRP A O 1
ATOM 1119 N N . LYS A 1 155 ? -17.438 15.241 10.143 1.00 28.16 155 LYS A N 1
ATOM 1120 C CA . LYS A 1 155 ? -18.200 14.282 10.946 1.00 28.16 155 LYS A CA 1
ATOM 1121 C C . LYS A 1 155 ? -19.398 13.835 10.099 1.00 28.16 155 LYS A C 1
ATOM 1123 O O . LYS A 1 155 ? -20.212 14.680 9.722 1.00 28.16 155 LYS A O 1
ATOM 1128 N N . LYS A 1 156 ? -19.572 12.536 9.838 1.00 29.44 156 LYS A N 1
ATOM 1129 C CA . LYS A 1 156 ? -20.887 12.028 9.418 1.00 29.44 156 LYS A CA 1
ATOM 1130 C C . LYS A 1 156 ? -21.768 11.954 10.667 1.00 29.44 156 LYS A C 1
ATOM 1132 O O . LYS A 1 156 ? -21.458 11.231 11.610 1.00 29.44 156 LYS A O 1
ATOM 1137 N N . LYS A 1 157 ? -22.823 12.771 10.691 1.00 31.56 157 LYS A N 1
ATOM 1138 C CA . LYS A 1 157 ? -23.898 12.721 11.687 1.00 31.56 157 LYS A CA 1
ATOM 1139 C C . LYS A 1 157 ? -24.548 11.336 11.638 1.00 31.56 157 LYS A C 1
ATOM 1141 O O . LYS A 1 157 ? -24.983 10.896 10.576 1.00 31.56 157 LYS A O 1
ATOM 1146 N N . THR A 1 158 ? -24.624 10.693 12.794 1.00 38.69 158 THR A N 1
ATOM 1147 C CA . THR A 1 158 ? -25.617 9.669 13.107 1.00 38.69 158 THR A CA 1
ATOM 1148 C C . THR A 1 158 ? -27.022 10.249 12.928 1.00 38.69 158 THR A C 1
ATOM 1150 O O . THR A 1 158 ? -27.283 11.400 13.281 1.00 38.69 158 THR A O 1
ATOM 1153 N N . GLY A 1 159 ? -27.913 9.447 12.353 1.00 29.39 159 GLY A N 1
ATOM 1154 C CA . GLY A 1 159 ? -29.319 9.775 12.147 1.00 29.39 159 GLY A CA 1
ATOM 1155 C C . GLY A 1 159 ? -30.126 8.492 12.010 1.00 29.39 159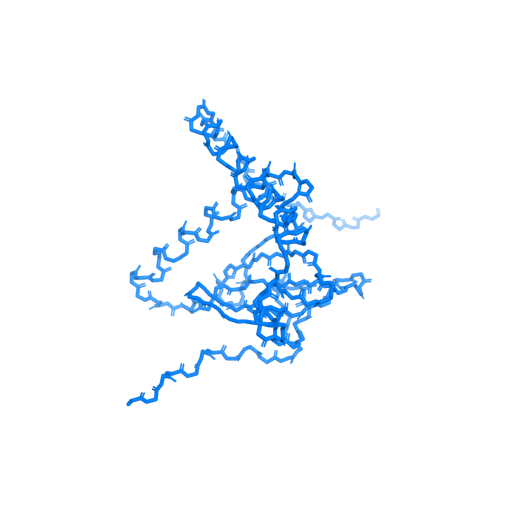 GLY A C 1
ATOM 1156 O O . GLY A 1 159 ? -30.343 8.003 10.910 1.00 29.39 159 GLY A O 1
ATOM 1157 N N . SER A 1 160 ? -30.468 7.930 13.162 1.00 27.77 160 SER A N 1
ATOM 1158 C CA . SER A 1 160 ? -31.413 6.842 13.413 1.00 27.77 160 SER A CA 1
ATOM 1159 C C . SER A 1 160 ? -32.868 7.255 13.131 1.00 27.77 160 SER A C 1
ATOM 1161 O O . SER A 1 160 ? -33.183 8.417 13.365 1.00 27.77 160 SER A O 1
ATOM 1163 N N . SER A 1 161 ? -33.692 6.277 12.702 1.00 28.86 161 SER A N 1
ATOM 1164 C CA . SER A 1 161 ? -35.164 6.094 12.870 1.00 28.86 161 SER A CA 1
ATOM 1165 C C . SER A 1 161 ? -36.058 7.349 12.803 1.00 28.86 161 SER A C 1
ATOM 1167 O O . SER A 1 161 ? -35.871 8.276 13.586 1.00 28.86 161 SER A O 1
ATOM 1169 N N . TRP A 1 162 ? -37.087 7.424 11.959 1.00 34.03 162 TRP A N 1
ATOM 1170 C CA . TRP A 1 162 ? -38.214 6.494 11.782 1.00 34.03 162 TRP A CA 1
ATOM 1171 C C . TRP A 1 162 ? -38.660 6.412 10.322 1.00 34.03 162 TRP A C 1
ATOM 1173 O O . TRP A 1 162 ? -38.510 7.433 9.613 1.00 34.03 162 TRP A O 1
#

Foldseek 3Di:
DDDPDQDDDDQQDQFQVFWRWHAWPAADDQFTKTWTAGPVRDTKIKTKGSAFPPRDPVNVVSVVVVVVVCVLQQPDDDPLDWHWPDWDAGPVGRIIMTITHDDDDDDPVRVCVVPVDDDCVVVVVNVVSNVVHVVSSVVSVVVVVVDDDDDDDDDDDDDDDD

pLDDT: mean 76.69, std 21.05, range [26.78, 96.88]